Protein AF-A0A7W4EZ25-F1 (afdb_monomer_lite)

Foldseek 3Di:
DDDPFQWDFPDFDPPDPVTDTDTANDDDPNDGPVVVVVVLLVVCLLLLADDPVVSVPDDPVCVVVSVVSSCCLQPVPPCNVPDCVVVLSVVQSCCCRPQVWRWPDNVSVVVPPPDDDPPDDSTDTHHDPDPPD

pLDDT: mean 78.3, std 15.93, range [42.69, 95.62]

Structure (mmCIF, N/CA/C/O backbone):
data_AF-A0A7W4EZ25-F1
#
_entry.id   AF-A0A7W4EZ25-F1
#
loop_
_atom_site.group_PDB
_atom_site.id
_atom_site.type_symbol
_atom_site.label_atom_id
_atom_site.label_alt_id
_atom_site.label_comp_id
_atom_site.label_asym_id
_atom_site.label_entity_id
_atom_site.label_seq_id
_atom_site.pdbx_PDB_ins_code
_atom_site.Cartn_x
_atom_site.Cartn_y
_atom_site.Cartn_z
_atom_site.occupancy
_atom_site.B_iso_or_equiv
_atom_site.auth_seq_id
_atom_site.auth_comp_id
_atom_site.auth_asym_id
_atom_site.auth_atom_id
_atom_site.pdbx_PDB_model_num
ATOM 1 N N . MET A 1 1 ? -14.298 -11.864 -9.719 1.00 42.72 1 MET A N 1
ATOM 2 C CA . MET A 1 1 ? -12.966 -12.100 -10.325 1.00 42.72 1 MET A CA 1
ATOM 3 C C . MET A 1 1 ? -11.968 -11.257 -9.559 1.00 42.72 1 MET A C 1
ATOM 5 O O . MET A 1 1 ? -12.247 -10.081 -9.371 1.00 42.72 1 MET A O 1
ATOM 9 N N . SER A 1 2 ? -10.876 -11.840 -9.063 1.00 64.44 2 SER A N 1
ATOM 10 C CA . SER A 1 2 ? -9.806 -11.065 -8.423 1.00 64.44 2 SER A CA 1
ATOM 11 C C . SER A 1 2 ? -9.123 -10.177 -9.464 1.00 64.44 2 SER A C 1
ATOM 13 O O . SER A 1 2 ? -8.900 -10.621 -10.593 1.00 64.44 2 SER A O 1
ATOM 15 N N . LYS A 1 3 ? -8.810 -8.931 -9.098 1.00 74.81 3 LYS A N 1
ATOM 16 C CA . LYS A 1 3 ? -8.040 -8.006 -9.939 1.00 74.81 3 LYS A CA 1
ATOM 17 C C . LYS A 1 3 ? -6.694 -8.661 -10.316 1.00 74.81 3 LYS A C 1
ATOM 19 O O . LYS A 1 3 ? -6.118 -9.336 -9.460 1.00 74.81 3 LYS A O 1
ATOM 24 N N . PRO A 1 4 ? -6.209 -8.533 -11.566 1.00 86.12 4 PRO A N 1
ATOM 25 C CA . PRO A 1 4 ? -4.870 -9.005 -11.913 1.00 86.12 4 PRO A CA 1
ATOM 26 C C . PRO A 1 4 ? -3.805 -8.252 -11.095 1.00 86.12 4 PRO A C 1
ATOM 28 O O . PRO A 1 4 ? -4.051 -7.095 -10.737 1.00 86.12 4 PRO A O 1
ATOM 31 N N . PRO A 1 5 ? -2.643 -8.873 -10.813 1.00 91.31 5 PRO A N 1
ATOM 32 C CA . PRO A 1 5 ? -1.562 -8.208 -10.091 1.00 91.31 5 PRO A CA 1
ATOM 33 C C . PRO A 1 5 ? -1.086 -6.974 -10.861 1.00 91.31 5 PRO A C 1
ATOM 35 O O . PRO A 1 5 ? -0.988 -6.986 -12.093 1.00 91.31 5 PRO A O 1
ATOM 38 N N . PHE A 1 6 ? -0.817 -5.895 -10.136 1.00 94.88 6 PHE A N 1
ATOM 39 C CA . PHE A 1 6 ? -0.292 -4.664 -10.700 1.00 94.88 6 PHE A CA 1
ATOM 40 C C . PHE A 1 6 ? 1.210 -4.761 -10.968 1.00 94.88 6 PHE A C 1
ATOM 42 O O . PHE A 1 6 ? 1.672 -4.292 -12.020 1.00 94.88 6 PHE A O 1
ATOM 49 N N . PHE A 1 7 ? 1.957 -5.333 -10.021 1.00 94.56 7 PHE A N 1
ATOM 50 C CA . PHE A 1 7 ? 3.403 -5.458 -10.077 1.00 94.56 7 PHE A CA 1
ATOM 51 C C . PHE A 1 7 ? 3.833 -6.752 -10.765 1.00 94.56 7 PHE A C 1
ATOM 53 O O . PHE A 1 7 ? 3.318 -7.838 -10.509 1.00 94.56 7 PHE A O 1
ATOM 60 N N . ASN A 1 8 ? 4.860 -6.641 -11.603 1.00 92.94 8 ASN A N 1
ATOM 61 C CA . ASN A 1 8 ? 5.544 -7.802 -12.151 1.00 92.94 8 ASN A CA 1
ATOM 62 C C . ASN A 1 8 ? 6.647 -8.239 -11.189 1.00 92.94 8 ASN A C 1
ATOM 64 O O . ASN A 1 8 ? 7.511 -7.431 -10.838 1.00 92.94 8 ASN A O 1
ATOM 68 N N . VAL A 1 9 ? 6.662 -9.515 -10.817 1.00 91.00 9 VAL A N 1
ATOM 69 C CA . VAL A 1 9 ? 7.773 -10.108 -10.067 1.00 91.00 9 VAL A CA 1
ATOM 70 C C . VAL A 1 9 ? 8.953 -10.295 -11.022 1.00 91.00 9 VAL A C 1
ATOM 72 O O . VAL A 1 9 ? 8.842 -11.004 -12.021 1.00 91.00 9 VAL A O 1
ATOM 75 N N . ILE A 1 10 ? 10.072 -9.627 -10.744 1.00 90.12 10 ILE A N 1
ATOM 76 C CA . ILE A 1 10 ? 11.315 -9.738 -11.528 1.00 90.12 10 ILE A CA 1
ATOM 77 C C . ILE A 1 10 ? 12.301 -10.685 -10.846 1.00 90.12 10 ILE A C 1
ATOM 79 O O . ILE A 1 10 ? 13.038 -11.403 -11.519 1.00 90.12 10 ILE A O 1
ATOM 83 N N . ILE A 1 11 ? 12.326 -10.687 -9.513 1.00 85.88 11 ILE A N 1
ATOM 84 C CA . ILE A 1 11 ? 13.190 -11.556 -8.717 1.00 85.88 11 ILE A CA 1
ATOM 85 C C . ILE A 1 11 ? 12.331 -12.186 -7.634 1.00 85.88 11 ILE A C 1
ATOM 87 O O . ILE A 1 11 ? 11.648 -11.476 -6.903 1.00 85.88 11 ILE A O 1
ATOM 91 N N . HIS A 1 12 ? 12.401 -13.505 -7.517 1.00 78.12 12 HIS A N 1
ATOM 92 C CA . HIS A 1 12 ? 11.875 -14.224 -6.369 1.00 78.12 12 HIS A CA 1
ATOM 93 C C . HIS A 1 12 ? 12.907 -15.255 -5.936 1.00 78.12 12 HIS A C 1
ATOM 95 O O . HIS A 1 12 ? 13.345 -16.055 -6.767 1.00 78.12 12 HIS A O 1
ATOM 101 N N . LYS A 1 13 ? 13.347 -15.197 -4.679 1.00 75.62 13 LYS A N 1
ATOM 102 C CA . LYS A 1 13 ? 14.322 -16.144 -4.140 1.00 75.62 13 LYS A CA 1
ATOM 103 C C . LYS A 1 13 ? 13.865 -16.647 -2.773 1.00 75.62 13 LYS A C 1
ATOM 105 O O . LYS A 1 13 ? 14.205 -16.055 -1.753 1.00 75.62 13 LYS A O 1
ATOM 110 N N . ASP A 1 14 ? 13.206 -17.802 -2.800 1.00 67.00 14 ASP A N 1
ATOM 111 C CA . ASP A 1 14 ? 12.640 -18.490 -1.630 1.00 67.00 14 ASP A CA 1
ATOM 112 C C . ASP A 1 14 ? 13.642 -19.396 -0.886 1.00 67.00 14 ASP A C 1
ATOM 114 O O . ASP A 1 14 ? 13.322 -19.982 0.146 1.00 67.00 14 ASP A O 1
ATOM 118 N N . ASP A 1 15 ? 14.868 -19.547 -1.397 1.00 64.38 15 ASP A N 1
ATOM 119 C CA . ASP A 1 15 ? 15.739 -20.658 -0.985 1.00 64.38 15 ASP A CA 1
ATOM 120 C C . ASP A 1 15 ? 16.408 -20.476 0.393 1.00 64.38 15 ASP A C 1
ATOM 122 O O . ASP A 1 15 ? 16.920 -21.440 0.962 1.00 64.38 15 ASP A O 1
ATOM 126 N N . THR A 1 16 ? 16.425 -19.260 0.954 1.00 60.62 16 THR A N 1
ATOM 127 C CA . THR A 1 16 ? 17.002 -18.971 2.280 1.00 60.62 16 THR A CA 1
ATOM 128 C C . THR A 1 16 ? 16.391 -17.706 2.870 1.00 60.62 16 THR A C 1
ATOM 130 O O . THR A 1 16 ? 16.474 -16.662 2.233 1.00 60.62 16 THR A O 1
ATOM 133 N N . PHE A 1 17 ? 15.876 -17.752 4.102 1.00 59.00 17 PHE A N 1
ATOM 134 C CA . PHE A 1 17 ? 15.470 -16.540 4.822 1.00 59.00 17 PHE A CA 1
ATOM 135 C C . PHE A 1 17 ? 16.690 -15.603 4.990 1.00 59.00 17 PHE A C 1
ATOM 137 O O . PHE A 1 17 ? 17.730 -16.067 5.475 1.00 59.00 17 PHE A O 1
ATOM 144 N N . PRO A 1 18 ? 16.607 -14.310 4.621 1.00 58.50 18 PRO A N 1
ATOM 145 C CA . PRO A 1 18 ? 15.409 -13.585 4.192 1.00 58.50 18 PRO A CA 1
ATOM 146 C C . PRO A 1 18 ? 15.021 -13.844 2.726 1.00 58.50 18 PRO A C 1
ATOM 148 O O . PRO A 1 18 ? 15.870 -13.791 1.837 1.00 58.50 18 PRO A O 1
ATOM 151 N N . ASP A 1 19 ? 13.722 -14.060 2.505 1.00 71.25 19 ASP A N 1
ATOM 152 C CA . ASP A 1 19 ? 13.101 -14.077 1.176 1.00 71.25 19 ASP A CA 1
ATOM 153 C C . ASP A 1 19 ? 13.359 -12.735 0.461 1.00 71.25 19 ASP A C 1
ATOM 155 O O . ASP A 1 19 ? 13.252 -11.657 1.060 1.00 71.25 19 ASP A O 1
ATOM 159 N N . LEU A 1 20 ? 13.765 -12.802 -0.808 1.00 82.44 20 LEU A N 1
ATOM 160 C CA . LEU A 1 20 ? 13.988 -11.635 -1.656 1.00 82.44 20 LEU A CA 1
ATOM 161 C C . LEU A 1 20 ? 12.906 -11.578 -2.731 1.00 82.44 20 LEU A C 1
ATOM 163 O O . LEU A 1 20 ? 12.955 -12.315 -3.719 1.00 82.44 20 LEU A O 1
ATOM 167 N N . HIS A 1 21 ? 12.007 -10.609 -2.578 1.00 85.31 21 HIS A N 1
ATOM 168 C CA . HIS A 1 21 ? 10.925 -10.342 -3.515 1.00 85.31 21 HIS A CA 1
ATOM 169 C C . HIS A 1 21 ? 11.159 -9.005 -4.238 1.00 85.31 21 HIS A C 1
ATOM 171 O O . HIS A 1 21 ? 10.972 -7.921 -3.685 1.00 85.31 21 HIS A O 1
ATOM 177 N N . GLY A 1 22 ? 11.634 -9.075 -5.481 1.00 89.94 22 GLY A N 1
ATOM 178 C CA . GLY A 1 22 ? 11.890 -7.923 -6.341 1.00 89.94 22 GLY A CA 1
ATOM 179 C C . GLY A 1 22 ? 10.752 -7.708 -7.331 1.00 89.94 22 GLY A C 1
ATOM 180 O O . GLY A 1 22 ? 10.484 -8.573 -8.166 1.00 89.94 22 GLY A O 1
ATOM 181 N N . VAL A 1 23 ? 10.127 -6.533 -7.283 1.00 93.31 23 VAL A N 1
ATOM 182 C CA . VAL A 1 23 ? 8.953 -6.191 -8.098 1.00 93.31 23 VAL A CA 1
ATOM 183 C C . VAL A 1 23 ? 9.182 -4.973 -8.988 1.00 93.31 23 VAL A C 1
ATOM 185 O O . VAL A 1 23 ? 10.040 -4.133 -8.722 1.00 93.31 23 VAL A O 1
ATOM 188 N N . CYS A 1 24 ? 8.392 -4.858 -10.054 1.00 93.75 24 CYS A N 1
ATOM 189 C CA . CYS A 1 24 ? 8.427 -3.734 -10.982 1.00 93.75 24 CYS A CA 1
ATOM 190 C C . CYS A 1 24 ? 7.023 -3.269 -11.361 1.00 93.75 24 CYS A C 1
ATOM 192 O O . CYS A 1 24 ? 6.180 -4.066 -11.768 1.00 93.75 24 CYS A O 1
ATOM 194 N N . ALA A 1 25 ? 6.800 -1.954 -11.296 1.00 94.00 25 ALA A N 1
ATOM 195 C CA . ALA A 1 25 ? 5.544 -1.313 -11.693 1.00 94.00 25 ALA A CA 1
ATOM 196 C C . ALA A 1 25 ? 5.266 -1.395 -13.211 1.00 94.00 25 ALA A C 1
ATOM 198 O O . ALA A 1 25 ? 4.145 -1.161 -13.659 1.00 94.00 25 ALA A O 1
ATOM 199 N N . GLY A 1 26 ? 6.276 -1.756 -14.007 1.00 94.31 26 GLY A N 1
ATOM 200 C CA . GLY A 1 26 ? 6.198 -1.915 -15.456 1.00 94.31 26 GLY A CA 1
ATOM 201 C C . GLY A 1 26 ? 6.759 -0.720 -16.228 1.00 94.31 26 GLY A C 1
ATOM 202 O O . GLY A 1 26 ? 6.551 0.444 -15.876 1.00 94.31 26 GLY A O 1
ATOM 203 N N . PHE A 1 27 ? 7.472 -1.042 -17.306 1.00 94.06 27 PHE A N 1
ATOM 204 C CA . PHE A 1 27 ? 8.092 -0.096 -18.224 1.00 94.06 27 PHE A CA 1
ATOM 205 C C . PHE A 1 27 ? 7.955 -0.622 -19.650 1.00 94.06 27 PHE A C 1
ATOM 207 O O . PHE A 1 27 ? 8.409 -1.725 -19.951 1.00 94.06 27 PHE A O 1
ATOM 214 N N . GLU A 1 28 ? 7.343 0.166 -20.524 1.00 92.62 28 GLU A N 1
ATOM 215 C CA . GLU A 1 28 ? 7.105 -0.203 -21.917 1.00 92.62 28 GLU A CA 1
ATOM 216 C C . GLU A 1 28 ? 7.216 1.034 -22.807 1.00 92.62 28 GLU A C 1
ATOM 218 O O . GLU A 1 28 ? 6.903 2.143 -22.385 1.00 92.62 28 GLU A O 1
ATOM 223 N N . SER A 1 29 ? 7.699 0.873 -24.043 1.00 94.75 29 SER A N 1
ATOM 224 C CA . SER A 1 29 ? 7.795 1.975 -25.018 1.00 94.75 29 SER A CA 1
ATOM 225 C C . SER A 1 29 ? 8.509 3.226 -24.484 1.00 94.75 29 SER A C 1
ATOM 227 O O . SER A 1 29 ? 8.176 4.356 -24.833 1.00 94.75 29 SER A O 1
ATOM 229 N N . ARG A 1 30 ? 9.536 3.016 -23.649 1.00 94.44 30 ARG A N 1
ATOM 230 C CA . ARG A 1 30 ? 10.310 4.062 -22.956 1.00 94.44 30 ARG A CA 1
ATOM 231 C C . ARG A 1 30 ? 9.515 4.883 -21.933 1.00 94.44 30 ARG A C 1
ATOM 233 O O . ARG A 1 30 ? 9.943 5.976 -21.567 1.00 94.44 30 ARG A O 1
ATOM 240 N N . GLN A 1 31 ? 8.389 4.365 -21.461 1.00 95.62 31 GLN A N 1
ATOM 241 C CA . GLN A 1 31 ? 7.528 5.018 -20.486 1.00 95.62 31 GLN A CA 1
ATOM 242 C C . GLN A 1 31 ? 7.283 4.108 -19.284 1.00 95.62 31 GLN A C 1
ATOM 244 O O . GLN A 1 31 ? 7.037 2.909 -19.411 1.00 95.62 31 GLN A O 1
ATOM 249 N N . TRP A 1 32 ? 7.359 4.699 -18.094 1.00 95.56 32 TRP A N 1
ATOM 250 C CA . TRP A 1 32 ? 6.937 4.048 -16.859 1.00 95.56 32 TRP A CA 1
ATOM 251 C C . TRP A 1 32 ? 5.422 4.132 -16.726 1.00 95.56 32 TRP A C 1
ATOM 253 O O . TRP A 1 32 ? 4.833 5.155 -17.075 1.00 95.56 32 TRP A O 1
ATOM 263 N N . ARG A 1 33 ? 4.807 3.110 -16.122 1.00 95.31 33 ARG A N 1
ATOM 264 C CA . ARG A 1 33 ? 3.386 3.112 -15.725 1.00 95.31 33 ARG A CA 1
ATOM 265 C C . ARG A 1 33 ? 3.123 4.021 -14.514 1.00 95.31 33 ARG A C 1
ATOM 267 O O . ARG A 1 33 ? 2.522 3.600 -13.532 1.00 95.31 33 ARG A O 1
ATOM 274 N N . LYS A 1 34 ? 3.648 5.251 -14.537 1.00 94.25 34 LYS A N 1
ATOM 275 C CA . LYS A 1 34 ? 3.642 6.182 -13.401 1.00 94.25 34 LYS A CA 1
ATOM 276 C C . LYS A 1 34 ? 2.218 6.515 -12.972 1.00 94.25 34 LYS A C 1
ATOM 278 O O . LYS A 1 34 ? 1.907 6.381 -11.797 1.00 94.25 34 LYS A O 1
ATOM 283 N N . ASP A 1 35 ? 1.379 6.949 -13.905 1.00 94.06 35 ASP A N 1
ATOM 284 C CA . ASP A 1 35 ? 0.031 7.410 -13.566 1.00 94.06 35 ASP A CA 1
ATOM 285 C C . ASP A 1 35 ? -0.824 6.236 -13.074 1.00 94.06 35 ASP A C 1
ATOM 287 O O . ASP A 1 35 ? -1.495 6.344 -12.056 1.00 94.06 35 ASP A O 1
ATOM 291 N N . GLN A 1 36 ? -0.668 5.058 -13.687 1.00 95.12 36 GLN A N 1
ATOM 292 C CA . GLN A 1 36 ? -1.330 3.837 -13.225 1.00 95.12 36 GLN A CA 1
ATOM 293 C C . GLN A 1 36 ? -0.823 3.386 -11.852 1.00 95.12 36 GLN A C 1
ATOM 295 O O . GLN A 1 36 ? -1.602 2.846 -11.076 1.00 95.12 36 GLN A O 1
ATOM 300 N N . LEU A 1 37 ? 0.467 3.578 -11.549 1.00 95.00 37 LEU A N 1
ATOM 301 C CA . LEU A 1 37 ? 1.014 3.303 -10.221 1.00 95.00 37 LEU A CA 1
ATOM 302 C C . LEU A 1 37 ? 0.420 4.262 -9.193 1.00 95.00 37 LEU A C 1
ATOM 304 O O . LEU A 1 37 ? 0.054 3.819 -8.114 1.00 95.00 37 LEU A O 1
ATOM 308 N N . VAL A 1 38 ? 0.291 5.548 -9.520 1.00 92.56 38 VAL A N 1
ATOM 309 C CA . VAL A 1 38 ? -0.355 6.524 -8.634 1.00 92.56 38 VAL A CA 1
ATOM 310 C C . VAL A 1 38 ? -1.802 6.119 -8.363 1.00 92.56 38 VAL A C 1
ATOM 312 O O . VAL A 1 38 ? -2.165 5.981 -7.199 1.00 92.56 38 VAL A O 1
ATOM 315 N N . ASP A 1 39 ? -2.590 5.843 -9.403 1.00 93.44 39 ASP A N 1
ATOM 316 C CA . ASP A 1 39 ? -3.982 5.403 -9.249 1.00 93.44 39 ASP A CA 1
ATOM 317 C C . ASP A 1 39 ? -4.076 4.132 -8.398 1.00 93.44 39 ASP A C 1
ATOM 319 O O . ASP A 1 39 ? -4.880 4.052 -7.471 1.00 93.44 39 ASP A O 1
ATOM 323 N N . TYR A 1 40 ? -3.195 3.163 -8.661 1.00 94.75 40 TYR A N 1
ATOM 324 C CA . TYR A 1 40 ? -3.127 1.915 -7.912 1.00 94.75 40 TYR A CA 1
ATOM 325 C C . TYR A 1 40 ? -2.814 2.140 -6.430 1.00 94.75 40 TYR A C 1
ATOM 327 O O . TYR A 1 40 ? -3.504 1.592 -5.578 1.00 94.75 40 TYR A O 1
ATOM 335 N N . LEU A 1 41 ? -1.818 2.968 -6.099 1.00 92.06 41 LEU A N 1
ATOM 336 C CA . LEU A 1 41 ? -1.486 3.300 -4.709 1.00 92.06 41 LEU A CA 1
ATOM 337 C C . LEU A 1 41 ? -2.633 4.035 -4.006 1.00 92.06 41 LEU A C 1
ATOM 339 O O . LEU A 1 41 ? -2.844 3.845 -2.810 1.00 92.06 41 LEU A O 1
ATOM 343 N N . PHE A 1 42 ? -3.390 4.855 -4.735 1.00 89.69 42 PHE A N 1
ATOM 344 C CA . PHE A 1 42 ? -4.511 5.607 -4.177 1.00 89.69 42 PHE A CA 1
ATOM 345 C C . PHE A 1 42 ? -5.683 4.707 -3.761 1.00 89.69 42 PHE A C 1
ATOM 347 O O . PHE A 1 42 ? -6.415 5.068 -2.839 1.00 89.69 42 PHE A O 1
ATOM 354 N N . GLU A 1 43 ? -5.821 3.514 -4.348 1.00 90.94 43 GLU A N 1
ATOM 355 C CA . GLU A 1 43 ? -6.794 2.508 -3.893 1.00 90.94 43 GLU A CA 1
ATOM 356 C C . GLU A 1 43 ? -6.508 2.017 -2.463 1.00 90.94 43 GLU A C 1
ATOM 358 O O . GLU A 1 43 ? -7.439 1.666 -1.742 1.00 90.94 43 GLU A O 1
ATOM 363 N N . TYR A 1 44 ? -5.244 2.054 -2.028 1.00 90.00 44 TYR A N 1
ATOM 364 C CA . TYR A 1 44 ? -4.815 1.649 -0.685 1.00 90.00 44 TYR A CA 1
ATOM 365 C C . TYR A 1 44 ? -4.906 2.778 0.348 1.00 90.00 44 TYR A C 1
ATOM 367 O O . TYR A 1 44 ? -4.804 2.524 1.547 1.00 90.00 44 TYR A O 1
ATOM 375 N N . LEU A 1 45 ? -5.118 4.030 -0.078 1.00 86.56 45 LEU A N 1
ATOM 376 C CA . LEU A 1 45 ? -5.159 5.170 0.842 1.00 86.56 45 LEU A CA 1
ATOM 377 C C . LEU A 1 45 ? -6.182 5.010 1.969 1.00 86.56 45 LEU A C 1
ATOM 379 O O . LEU A 1 45 ? -5.812 5.314 3.103 1.00 86.56 45 LEU A O 1
ATOM 383 N N . PRO A 1 46 ? -7.426 4.547 1.732 1.00 87.12 46 PRO A N 1
ATOM 384 C CA . PRO A 1 46 ? -8.394 4.418 2.811 1.00 87.12 46 PRO A CA 1
ATOM 385 C C . PRO A 1 46 ? -7.939 3.450 3.907 1.00 87.12 46 PRO A C 1
ATOM 387 O O . PRO A 1 46 ? -7.972 3.830 5.070 1.00 87.12 46 PRO A O 1
ATOM 390 N N . GLU A 1 47 ? -7.451 2.253 3.570 1.00 86.00 47 GLU A N 1
ATOM 391 C CA . GLU A 1 47 ? -6.970 1.296 4.583 1.00 86.00 47 GLU A CA 1
ATOM 392 C C . GLU A 1 47 ? -5.624 1.700 5.208 1.00 86.00 47 GLU A C 1
ATOM 394 O O . GLU A 1 47 ? -5.333 1.344 6.347 1.00 86.00 47 GLU A O 1
ATOM 399 N N . PHE A 1 48 ? -4.811 2.484 4.495 1.00 84.31 48 PHE A N 1
ATOM 400 C CA . PHE A 1 48 ? -3.544 3.003 5.011 1.00 84.31 48 PHE A CA 1
ATOM 401 C C . PHE A 1 48 ? -3.729 4.154 6.018 1.00 84.31 48 PHE A C 1
ATOM 403 O O . PHE A 1 48 ? -2.909 4.349 6.921 1.00 84.31 48 PHE A O 1
ATOM 410 N N . THR A 1 49 ? -4.802 4.933 5.864 1.00 80.62 49 THR A N 1
ATOM 411 C CA . THR A 1 49 ? -5.067 6.145 6.659 1.00 80.62 49 THR A CA 1
ATOM 412 C C . THR A 1 49 ? -6.071 5.931 7.783 1.00 80.62 49 THR A C 1
ATOM 414 O O . THR A 1 49 ? -5.918 6.528 8.848 1.00 80.62 49 THR A O 1
ATOM 417 N N . LEU A 1 50 ? -7.091 5.104 7.558 1.00 82.44 50 LEU A N 1
ATOM 418 C CA . LEU A 1 50 ? -8.146 4.820 8.522 1.00 82.44 50 LEU A CA 1
ATOM 419 C C . LEU A 1 50 ? -7.762 3.646 9.418 1.00 82.44 50 LEU A C 1
ATOM 421 O O . LEU A 1 50 ? -7.044 2.737 9.008 1.00 82.44 50 LEU A O 1
ATOM 425 N N . THR A 1 51 ? -8.303 3.626 10.633 1.00 81.38 51 THR A N 1
ATOM 426 C CA . THR A 1 51 ? -8.241 2.420 11.465 1.00 81.38 51 THR A CA 1
ATOM 427 C C . THR A 1 51 ? -9.040 1.279 10.835 1.00 81.38 51 THR A C 1
ATOM 429 O O . THR A 1 51 ? -9.982 1.518 10.078 1.00 81.38 51 THR A O 1
ATOM 432 N N . TYR A 1 52 ? -8.732 0.036 11.221 1.00 82.00 52 TYR A N 1
ATOM 433 C CA . TYR A 1 52 ? -9.488 -1.149 10.794 1.00 82.00 52 TYR A CA 1
ATOM 434 C C . TYR A 1 52 ? -11.003 -0.958 10.967 1.00 82.00 52 TYR A C 1
ATOM 436 O O . TYR A 1 52 ? -11.768 -1.114 10.022 1.00 82.00 52 TYR A O 1
ATOM 444 N N . SER A 1 53 ? -11.442 -0.520 12.153 1.00 83.81 53 SER A N 1
ATOM 445 C CA . SER A 1 53 ? -12.861 -0.292 12.435 1.00 83.81 53 SER A CA 1
ATOM 446 C C . SER A 1 53 ? -13.474 0.808 11.568 1.00 83.81 53 SER A C 1
ATOM 448 O O . SER A 1 53 ? -14.629 0.697 11.175 1.00 83.81 53 SER A O 1
ATOM 450 N N . GLU A 1 54 ? -12.751 1.890 11.280 1.00 85.25 54 GLU A N 1
ATOM 451 C CA . GLU A 1 54 ? -13.264 2.958 10.416 1.00 85.25 54 GLU A CA 1
ATOM 452 C C . GLU A 1 54 ? -13.370 2.522 8.959 1.00 85.25 54 GLU A C 1
ATOM 454 O O . GLU A 1 54 ? -14.331 2.907 8.297 1.00 85.25 54 GLU A O 1
ATOM 459 N N . PHE A 1 55 ? -12.403 1.736 8.482 1.00 86.69 55 PHE A N 1
ATOM 460 C CA . PHE A 1 55 ? -12.400 1.180 7.136 1.00 86.69 55 PHE A CA 1
ATOM 461 C C . PHE A 1 55 ? -13.548 0.179 6.946 1.00 86.69 55 PHE A C 1
ATOM 463 O O . PHE A 1 55 ? -14.326 0.321 6.007 1.00 86.69 55 PHE A O 1
ATOM 470 N N . GLU A 1 56 ? -13.738 -0.748 7.890 1.00 86.62 56 GLU A N 1
ATOM 471 C CA . GLU A 1 56 ? -14.842 -1.723 7.872 1.00 86.62 56 GLU A CA 1
ATOM 472 C C . GLU A 1 56 ? -16.227 -1.060 7.966 1.00 86.62 56 GLU A C 1
ATOM 474 O O . GLU A 1 56 ? -17.206 -1.560 7.418 1.00 86.62 56 GLU A O 1
ATOM 479 N N . ASN A 1 57 ? -16.324 0.093 8.637 1.00 88.69 57 ASN A N 1
ATOM 480 C CA . ASN A 1 57 ? -17.566 0.861 8.751 1.00 88.69 57 ASN A CA 1
ATOM 481 C C . ASN A 1 57 ? -17.736 1.919 7.644 1.00 88.69 57 ASN A C 1
ATOM 483 O O . ASN A 1 57 ? -18.571 2.821 7.788 1.00 88.69 57 ASN A O 1
ATOM 487 N N . LEU A 1 58 ? -16.969 1.866 6.549 1.00 87.69 58 LEU A N 1
ATOM 488 C CA . LEU A 1 58 ? -17.176 2.763 5.412 1.00 87.69 58 LEU A CA 1
ATOM 489 C C . LEU A 1 58 ? -18.528 2.487 4.747 1.00 87.69 58 LEU A C 1
ATOM 491 O O . LEU A 1 58 ? -18.807 1.400 4.250 1.00 87.69 58 LEU A O 1
ATOM 495 N N . THR A 1 59 ? -19.372 3.512 4.705 1.00 90.69 59 THR A N 1
ATOM 496 C CA . THR A 1 59 ? -20.707 3.464 4.102 1.00 90.69 59 THR A CA 1
ATOM 497 C C . THR A 1 59 ? -20.920 4.672 3.198 1.00 90.69 59 THR A C 1
ATOM 499 O O . THR A 1 59 ? -20.224 5.684 3.306 1.00 90.69 59 THR A O 1
ATOM 502 N N . GLY A 1 60 ? -21.932 4.612 2.328 1.00 89.75 60 GLY A N 1
ATOM 503 C CA . GLY A 1 60 ? -22.290 5.747 1.471 1.00 89.75 60 GLY A CA 1
ATOM 504 C C . GLY A 1 60 ? -22.608 7.036 2.247 1.00 89.75 60 GLY A C 1
ATOM 505 O O . GLY A 1 60 ? -22.407 8.126 1.721 1.00 89.75 60 GLY A O 1
ATOM 506 N N . GLU A 1 61 ? -23.042 6.928 3.505 1.00 91.38 61 GLU A N 1
ATOM 507 C CA . GLU A 1 61 ? -23.392 8.073 4.352 1.00 91.38 61 GLU A CA 1
ATOM 508 C C . GLU A 1 61 ? -22.162 8.786 4.933 1.00 91.38 61 GLU A C 1
ATOM 510 O O . GLU A 1 61 ? -22.176 10.005 5.107 1.00 91.38 61 GLU A O 1
ATOM 515 N N . ASN A 1 62 ? -21.079 8.050 5.212 1.00 89.62 62 ASN A N 1
ATOM 516 C CA . ASN A 1 62 ? -19.884 8.592 5.868 1.00 89.62 62 ASN A CA 1
ATOM 517 C C . ASN A 1 62 ? -18.661 8.731 4.943 1.00 89.62 62 ASN A C 1
ATOM 519 O O . ASN A 1 62 ? -17.694 9.402 5.315 1.00 89.62 62 ASN A O 1
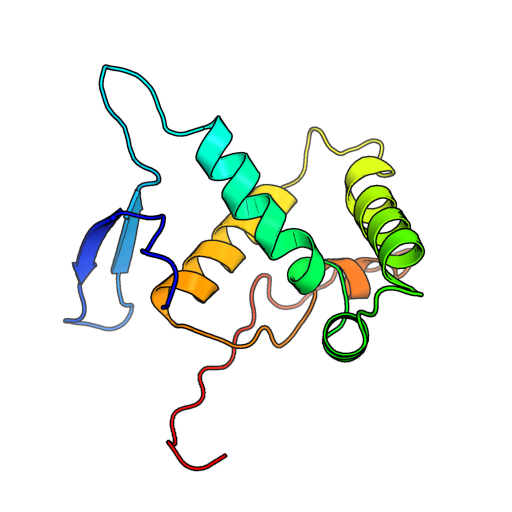ATOM 523 N N . VAL A 1 63 ? -18.714 8.173 3.726 1.00 88.81 63 VAL A N 1
ATOM 524 C CA . VAL A 1 63 ? -17.579 8.131 2.789 1.00 88.81 63 VAL A CA 1
ATOM 525 C C . VAL A 1 63 ? -17.020 9.517 2.474 1.00 88.81 63 VAL A C 1
ATOM 527 O O . VAL A 1 63 ? -15.809 9.703 2.453 1.00 88.81 63 VAL A O 1
ATOM 530 N N . VAL A 1 64 ? -17.874 10.533 2.308 1.00 90.94 64 VAL A N 1
ATOM 531 C CA . VAL A 1 64 ? -17.424 11.903 2.004 1.00 90.94 64 VAL A CA 1
ATOM 532 C C . VAL A 1 64 ? -16.650 12.503 3.178 1.00 90.94 64 VAL A C 1
ATOM 534 O O . VAL A 1 64 ? -15.632 13.166 2.977 1.00 90.94 64 VAL A O 1
ATOM 53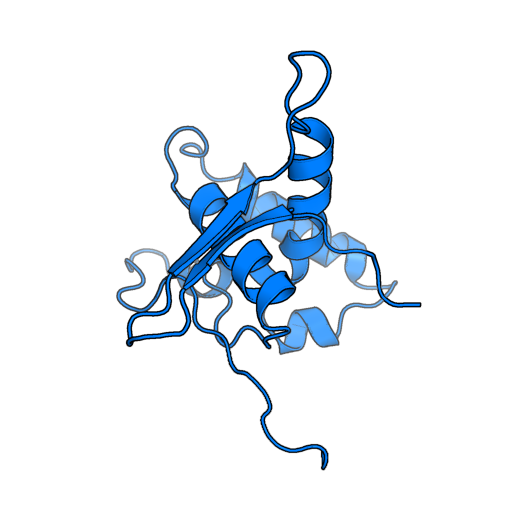7 N N . ALA A 1 65 ? -17.109 12.271 4.410 1.00 88.38 65 ALA A N 1
ATOM 538 C CA . ALA A 1 65 ? -16.423 12.747 5.607 1.00 88.38 65 ALA A CA 1
ATOM 539 C C . ALA A 1 65 ? -15.073 12.040 5.785 1.00 88.38 65 ALA A C 1
ATOM 541 O O . ALA A 1 65 ? -14.072 12.696 6.075 1.00 88.38 65 ALA A O 1
ATOM 542 N N . LYS A 1 66 ? -15.027 10.727 5.532 1.00 88.50 66 LYS A N 1
ATOM 543 C CA . LYS A 1 66 ? -13.792 9.940 5.586 1.00 88.50 66 LYS A CA 1
ATOM 544 C C . LYS A 1 66 ? -12.807 10.358 4.501 1.00 88.50 66 LYS A C 1
ATOM 546 O O . LYS A 1 66 ? -11.673 10.659 4.833 1.00 88.50 66 LYS A O 1
ATOM 551 N N . ILE A 1 67 ? -13.232 10.529 3.249 1.00 87.00 67 ILE A N 1
ATOM 552 C CA . ILE A 1 67 ? -12.369 11.061 2.179 1.00 87.00 67 ILE A CA 1
ATOM 553 C C . ILE A 1 67 ? -11.775 12.418 2.572 1.00 87.00 67 ILE A C 1
ATOM 555 O O . ILE A 1 67 ? -10.587 12.644 2.373 1.00 87.00 67 ILE A O 1
ATOM 559 N N . ARG A 1 68 ? -12.557 13.316 3.185 1.00 85.44 68 ARG A N 1
ATOM 560 C CA . ARG A 1 68 ? -12.017 14.593 3.685 1.00 85.44 68 ARG A CA 1
ATOM 561 C C . ARG A 1 68 ? -10.942 14.392 4.755 1.00 85.44 68 ARG A C 1
ATOM 563 O O . ARG A 1 68 ? -9.940 15.098 4.709 1.00 85.44 68 ARG A O 1
ATOM 570 N N . GLN A 1 69 ? -11.130 13.448 5.677 1.00 82.38 69 GLN A N 1
ATOM 571 C CA . GLN A 1 69 ? -10.136 13.083 6.696 1.00 82.38 69 GLN A CA 1
ATOM 572 C C . GLN A 1 69 ? -8.849 12.537 6.054 1.00 82.38 69 GLN A C 1
ATOM 574 O O . GLN A 1 69 ? -7.760 12.999 6.387 1.00 82.38 69 GLN A O 1
ATOM 579 N N . ILE A 1 70 ? -8.977 11.631 5.079 1.00 81.88 70 ILE A N 1
ATOM 580 C CA . ILE A 1 70 ? -7.866 11.071 4.293 1.00 81.88 70 ILE A CA 1
ATOM 581 C C . ILE A 1 70 ? -7.085 12.205 3.620 1.00 81.88 70 ILE A C 1
ATOM 583 O O . ILE A 1 70 ? -5.890 12.370 3.855 1.00 81.88 70 ILE A O 1
ATOM 587 N N . THR A 1 71 ? -7.768 13.054 2.852 1.00 80.44 71 THR A N 1
ATOM 588 C CA . THR A 1 71 ? -7.148 14.189 2.160 1.00 80.44 71 THR A CA 1
ATOM 589 C C . THR A 1 71 ? -6.490 15.157 3.144 1.00 80.44 71 THR A C 1
ATOM 591 O O . THR A 1 71 ? -5.385 15.626 2.889 1.00 80.44 71 THR A O 1
ATOM 594 N N . ALA A 1 72 ? -7.115 15.438 4.289 1.00 78.00 72 ALA A N 1
ATOM 595 C CA . ALA A 1 72 ? -6.519 16.292 5.312 1.00 78.00 72 ALA A CA 1
ATOM 596 C C . ALA A 1 72 ? -5.206 15.703 5.853 1.00 78.00 72 ALA A C 1
ATOM 598 O O . ALA A 1 72 ? -4.206 16.416 5.896 1.00 78.00 72 ALA A O 1
ATOM 599 N N . SER A 1 73 ? -5.175 14.404 6.167 1.00 72.50 73 SER A N 1
ATOM 600 C CA . SER A 1 73 ? -3.965 13.737 6.672 1.00 72.50 73 SER A CA 1
ATOM 601 C C . SER A 1 73 ? -2.798 13.742 5.678 1.00 72.50 73 SER A C 1
ATOM 603 O O . SER A 1 73 ? -1.642 13.835 6.085 1.00 72.50 73 SER A O 1
ATOM 605 N N . ILE A 1 74 ? -3.094 13.701 4.374 1.00 71.31 74 ILE A N 1
ATOM 606 C CA . ILE A 1 74 ? -2.086 13.664 3.307 1.00 71.31 74 ILE A CA 1
ATOM 607 C C . ILE A 1 74 ? -1.604 15.081 2.961 1.00 71.31 74 ILE A C 1
ATOM 609 O O . ILE A 1 74 ? -0.405 15.317 2.833 1.00 71.31 74 ILE A O 1
ATOM 613 N N . TYR A 1 75 ? -2.526 16.039 2.819 1.00 67.19 75 TYR A N 1
ATOM 614 C CA . TYR A 1 75 ? -2.246 17.339 2.198 1.00 67.19 75 TYR A CA 1
ATOM 615 C C . TYR A 1 75 ? -2.110 18.519 3.174 1.00 67.19 75 TYR A C 1
ATOM 617 O O . TYR A 1 75 ? -1.615 19.564 2.762 1.00 67.19 75 TYR A O 1
ATOM 625 N N . GLN A 1 76 ? -2.515 18.409 4.448 1.00 61.22 76 GLN A N 1
ATOM 626 C CA . GLN A 1 76 ? -2.374 19.527 5.405 1.00 61.22 76 GLN A CA 1
ATOM 627 C C . GLN A 1 76 ? -0.975 19.653 6.015 1.00 61.22 76 GLN A C 1
ATOM 629 O O . GLN A 1 76 ? -0.682 20.656 6.665 1.00 61.22 76 GLN A O 1
ATOM 634 N N . SER A 1 77 ? -0.080 18.684 5.808 1.00 55.12 77 SER A N 1
ATOM 635 C CA . SER A 1 77 ? 1.302 18.865 6.239 1.00 55.12 77 SER A CA 1
ATOM 636 C C . SER A 1 77 ? 2.034 19.761 5.229 1.00 55.12 77 SER A C 1
ATOM 638 O O . SER A 1 77 ? 2.317 19.348 4.108 1.00 55.12 77 SER A O 1
ATOM 640 N N . GLU A 1 78 ? 2.413 20.981 5.628 1.00 50.47 78 GLU A N 1
ATOM 641 C CA . GLU A 1 78 ? 3.265 21.913 4.847 1.00 50.47 78 GLU A CA 1
ATOM 642 C C . GLU A 1 78 ? 4.664 21.333 4.500 1.00 50.47 78 GLU A C 1
ATOM 644 O O . GLU A 1 78 ? 5.541 22.021 3.987 1.00 50.47 78 GLU A O 1
ATOM 649 N N . LYS A 1 79 ? 4.899 20.046 4.790 1.00 50.75 79 LYS A N 1
ATOM 650 C CA . LYS A 1 79 ? 6.133 19.283 4.567 1.00 50.75 79 LYS A CA 1
ATOM 651 C C . LYS A 1 79 ? 5.931 18.084 3.629 1.00 50.75 79 LYS A C 1
ATOM 653 O O . LYS A 1 79 ? 6.749 17.164 3.653 1.00 50.75 79 LYS A O 1
ATOM 658 N N . PHE A 1 80 ? 4.869 18.086 2.822 1.00 53.91 80 PHE A N 1
ATOM 659 C CA . PHE A 1 80 ? 4.558 17.030 1.848 1.00 53.91 80 PHE A CA 1
ATOM 660 C C . PHE A 1 80 ? 5.720 16.733 0.880 1.00 53.91 80 PHE A C 1
ATOM 662 O O . PHE A 1 80 ? 5.933 15.589 0.495 1.00 53.91 80 PHE A O 1
ATOM 669 N N . GLU A 1 81 ? 6.542 17.736 0.564 1.00 53.88 81 GLU A N 1
ATOM 670 C CA . GLU A 1 81 ? 7.698 17.596 -0.334 1.00 53.88 81 GLU A CA 1
ATOM 671 C C . GLU A 1 81 ? 8.855 16.748 0.243 1.00 53.88 81 GLU A C 1
ATOM 673 O O . GLU A 1 81 ? 9.763 16.384 -0.497 1.00 53.88 81 GLU A O 1
ATOM 678 N N . ASN A 1 82 ? 8.838 16.401 1.540 1.00 51.47 82 ASN A N 1
ATOM 679 C CA . ASN A 1 82 ? 9.981 15.791 2.242 1.00 51.47 82 ASN A CA 1
ATOM 680 C C . ASN A 1 82 ? 9.687 14.458 2.967 1.00 51.47 82 ASN A C 1
ATOM 682 O O . ASN A 1 82 ? 10.448 14.087 3.864 1.00 51.47 82 ASN A O 1
ATOM 686 N N . ARG A 1 83 ? 8.609 13.719 2.657 1.00 62.22 83 ARG A N 1
ATOM 687 C CA . ARG A 1 83 ? 8.232 12.532 3.460 1.00 62.22 83 ARG A CA 1
ATOM 688 C C . ARG A 1 83 ? 8.267 11.195 2.722 1.00 62.22 83 ARG A C 1
ATOM 690 O O . ARG A 1 83 ? 7.677 11.023 1.664 1.00 62.22 83 ARG A O 1
ATOM 697 N N . GLY A 1 84 ? 8.863 10.204 3.394 1.00 69.00 84 GLY A N 1
ATOM 698 C CA . GLY A 1 84 ? 8.816 8.778 3.053 1.00 69.00 84 GLY A CA 1
ATOM 699 C C . GLY A 1 84 ? 7.433 8.123 3.171 1.00 69.00 84 GLY A C 1
ATOM 700 O O . GLY A 1 84 ? 7.339 6.916 3.000 1.00 69.00 84 GLY A O 1
ATOM 701 N N . GLU A 1 85 ? 6.360 8.886 3.407 1.00 76.19 85 GLU A N 1
ATOM 702 C CA . GLU A 1 85 ? 4.981 8.380 3.529 1.00 76.19 85 GLU A CA 1
ATOM 703 C C . GLU A 1 85 ? 4.506 7.689 2.242 1.00 76.19 85 GLU A C 1
ATOM 705 O O . GLU A 1 85 ? 3.882 6.637 2.306 1.00 76.19 85 GLU A O 1
ATOM 710 N 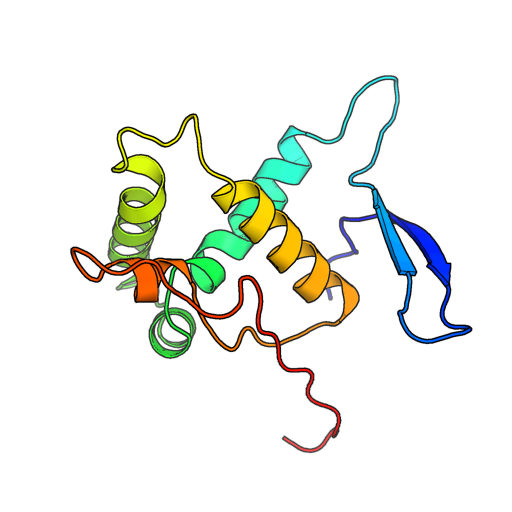N . PHE A 1 86 ? 4.876 8.202 1.062 1.00 81.94 86 PHE A N 1
ATOM 711 C CA . PHE A 1 86 ? 4.605 7.497 -0.200 1.00 81.94 86 PHE A CA 1
ATOM 712 C C . PHE A 1 86 ? 5.439 6.231 -0.371 1.00 81.94 86 PHE A C 1
ATOM 714 O O . PHE A 1 86 ? 4.984 5.285 -1.006 1.00 81.94 86 PHE A O 1
ATOM 721 N N . GLY A 1 87 ? 6.650 6.201 0.192 1.00 84.62 87 GLY A N 1
ATOM 722 C CA . GLY A 1 87 ? 7.463 4.987 0.238 1.00 84.62 87 GLY A CA 1
ATOM 723 C C . GLY A 1 87 ? 6.820 3.920 1.123 1.00 84.62 87 GLY A C 1
ATOM 724 O O . GLY A 1 87 ? 6.808 2.750 0.760 1.00 84.62 87 GLY A O 1
ATOM 725 N N . GLU A 1 88 ? 6.223 4.330 2.240 1.00 84.38 88 GLU A N 1
ATOM 726 C CA . GLU A 1 88 ? 5.469 3.456 3.141 1.00 84.38 88 GLU A CA 1
ATOM 727 C C . GLU A 1 88 ? 4.161 2.970 2.507 1.00 84.38 88 GLU A C 1
ATOM 729 O O . GLU A 1 88 ? 3.871 1.780 2.575 1.00 84.38 88 GLU A O 1
ATOM 734 N N . LEU A 1 89 ? 3.412 3.844 1.825 1.00 87.50 89 LEU A N 1
ATOM 735 C CA . LEU A 1 89 ? 2.227 3.456 1.051 1.00 87.50 89 LEU A CA 1
ATOM 736 C C . LEU A 1 89 ? 2.588 2.467 -0.066 1.00 87.50 89 LEU A C 1
ATOM 738 O O . LEU A 1 89 ? 1.885 1.480 -0.276 1.00 87.50 89 LEU A O 1
ATOM 742 N N . LEU A 1 90 ? 3.702 2.705 -0.765 1.00 91.56 90 LEU A N 1
ATOM 743 C CA . LEU A 1 90 ? 4.221 1.791 -1.779 1.00 91.56 90 LEU A CA 1
ATOM 744 C C . LEU A 1 90 ? 4.592 0.435 -1.171 1.00 91.56 90 LEU A C 1
ATOM 746 O O . LEU A 1 90 ? 4.198 -0.599 -1.707 1.00 91.56 90 LEU A O 1
ATOM 750 N N . LEU A 1 91 ? 5.312 0.431 -0.047 1.00 90.69 91 LEU A N 1
ATOM 751 C CA . LEU A 1 91 ? 5.660 -0.789 0.680 1.00 90.69 91 LEU A CA 1
ATOM 752 C C . LEU A 1 91 ? 4.402 -1.555 1.110 1.00 90.69 91 LEU A C 1
ATOM 754 O O . LEU A 1 91 ? 4.312 -2.761 0.892 1.00 90.69 91 LEU A O 1
ATOM 758 N N . HIS A 1 92 ? 3.419 -0.850 1.663 1.00 90.44 92 HIS A N 1
ATOM 759 C CA . HIS A 1 92 ? 2.139 -1.408 2.074 1.00 90.44 92 HIS A CA 1
ATOM 760 C C . HIS A 1 92 ? 1.400 -2.071 0.903 1.00 90.44 92 HIS A C 1
ATOM 762 O O . HIS A 1 92 ? 1.000 -3.229 1.014 1.00 90.44 92 HIS A O 1
ATOM 768 N N . ALA A 1 93 ? 1.276 -1.381 -0.236 1.00 92.50 93 ALA A N 1
ATOM 769 C CA . ALA A 1 93 ? 0.611 -1.914 -1.425 1.00 92.50 93 ALA A CA 1
ATOM 770 C C . ALA A 1 93 ? 1.306 -3.178 -1.963 1.00 92.50 93 ALA A C 1
ATOM 772 O O . ALA A 1 93 ? 0.635 -4.149 -2.311 1.00 92.50 93 ALA A O 1
ATOM 773 N N . ILE A 1 94 ? 2.645 -3.204 -1.975 1.00 92.25 94 ILE A N 1
ATOM 774 C CA . ILE A 1 94 ? 3.421 -4.387 -2.382 1.00 92.25 94 ILE A CA 1
ATOM 775 C C . ILE A 1 94 ? 3.142 -5.563 -1.434 1.00 92.25 94 ILE A C 1
ATOM 777 O O . ILE A 1 94 ? 2.819 -6.654 -1.893 1.00 92.25 94 ILE A O 1
ATOM 781 N N . ILE A 1 95 ? 3.196 -5.352 -0.113 1.00 90.69 95 ILE A N 1
ATOM 782 C CA . ILE A 1 95 ? 2.936 -6.413 0.876 1.00 90.69 95 ILE A CA 1
ATOM 783 C C . ILE A 1 95 ? 1.494 -6.941 0.765 1.00 90.69 95 ILE A C 1
ATOM 785 O O . ILE A 1 95 ? 1.261 -8.149 0.890 1.00 90.69 95 ILE A O 1
ATOM 789 N N . ARG A 1 96 ? 0.515 -6.057 0.531 1.00 91.12 96 ARG A N 1
ATOM 790 C CA . ARG A 1 96 ? -0.895 -6.430 0.342 1.00 91.12 96 ARG A CA 1
ATOM 791 C C . ARG A 1 96 ? -1.104 -7.268 -0.911 1.00 91.12 96 ARG A C 1
ATOM 793 O O . ARG A 1 96 ? -1.770 -8.297 -0.824 1.00 91.12 96 ARG A O 1
ATOM 800 N N . GLU A 1 97 ? -0.518 -6.876 -2.040 1.00 91.50 97 GLU A N 1
ATOM 801 C CA . GLU A 1 97 ? -0.640 -7.623 -3.295 1.00 91.50 97 GLU A CA 1
ATOM 802 C C . GLU A 1 97 ? 0.071 -8.979 -3.236 1.00 91.50 97 GLU A C 1
ATOM 804 O O . GLU A 1 97 ? -0.529 -9.997 -3.587 1.00 91.50 97 GLU A O 1
ATOM 809 N N . THR A 1 98 ? 1.320 -9.006 -2.761 1.00 88.88 98 THR A N 1
ATOM 810 C CA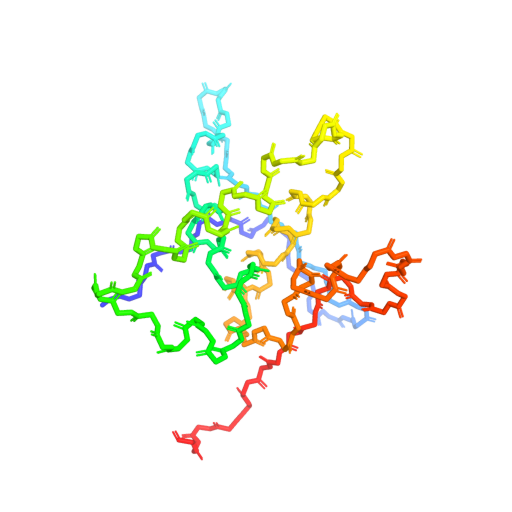 . THR A 1 98 ? 2.147 -10.220 -2.754 1.00 88.88 98 THR A CA 1
ATOM 811 C C . THR A 1 98 ? 1.607 -11.277 -1.793 1.00 88.88 98 THR A C 1
ATOM 813 O O . THR A 1 98 ? 1.521 -12.449 -2.155 1.00 88.88 98 TH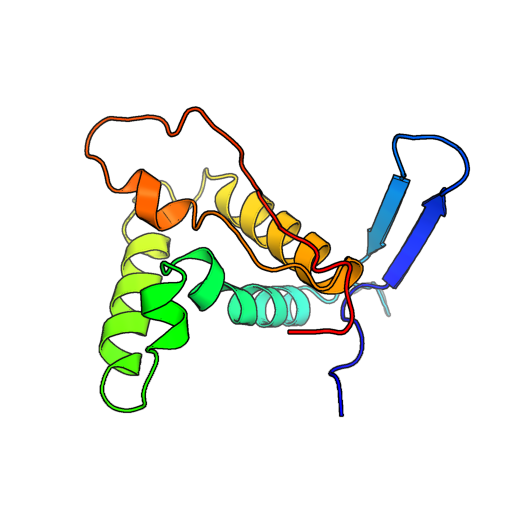R A O 1
ATOM 816 N N . TYR A 1 99 ? 1.211 -10.879 -0.580 1.00 87.50 99 TYR A N 1
ATOM 817 C CA . TYR A 1 99 ? 0.906 -11.824 0.501 1.00 87.50 99 TYR A CA 1
ATOM 818 C C . TYR A 1 99 ? -0.562 -11.823 0.947 1.00 87.50 99 TYR A C 1
ATOM 820 O O . TYR A 1 99 ? -0.912 -12.567 1.860 1.00 87.50 99 TYR A O 1
ATOM 828 N N . LYS A 1 100 ? -1.435 -11.005 0.335 1.00 88.81 100 LYS A N 1
ATOM 829 C CA . LYS A 1 100 ? -2.875 -10.908 0.673 1.00 88.81 100 LYS A CA 1
ATOM 830 C C . LYS A 1 100 ? -3.129 -10.697 2.174 1.00 88.81 100 LYS A C 1
ATOM 832 O O . LYS A 1 100 ? -4.026 -11.285 2.769 1.00 88.81 100 LYS A O 1
ATOM 837 N N . THR A 1 101 ? -2.304 -9.856 2.783 1.00 89.75 101 THR A N 1
ATOM 838 C CA . THR A 1 101 ? -2.249 -9.618 4.234 1.00 89.75 101 THR A CA 1
ATOM 839 C C . THR A 1 101 ? -3.376 -8.736 4.755 1.00 89.75 101 THR A C 1
ATOM 841 O O . THR A 1 101 ? -3.921 -7.954 4.003 1.00 89.75 101 THR A O 1
ATOM 844 N N . ILE A 1 102 ? -3.666 -8.740 6.051 1.00 87.88 102 ILE A N 1
ATOM 845 C CA . ILE A 1 102 ? -4.499 -7.731 6.721 1.00 87.88 102 ILE A CA 1
ATOM 846 C C . ILE A 1 102 ? -3.564 -6.736 7.431 1.00 87.88 102 ILE A C 1
ATOM 848 O O . ILE A 1 102 ? -2.697 -7.181 8.191 1.00 87.88 102 ILE A O 1
ATOM 852 N N . PRO A 1 103 ? -3.677 -5.414 7.206 1.00 85.88 103 PRO A N 1
ATOM 853 C CA . PRO A 1 103 ? -2.846 -4.446 7.917 1.00 85.88 103 PRO A CA 1
ATOM 854 C C . PRO A 1 103 ? -3.232 -4.380 9.398 1.00 85.88 103 PRO A C 1
ATOM 856 O O . PRO A 1 103 ? -4.395 -4.189 9.741 1.00 85.88 103 PRO A 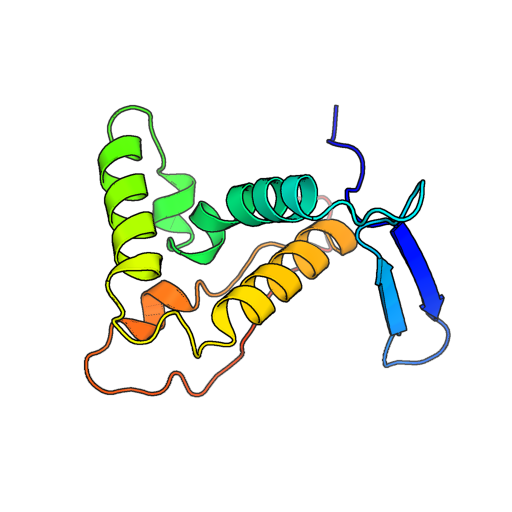O 1
ATOM 859 N N . ALA A 1 104 ? -2.248 -4.533 10.286 1.00 77.88 104 ALA A N 1
ATOM 860 C CA . ALA A 1 104 ? -2.478 -4.525 11.732 1.00 77.88 104 ALA A CA 1
ATOM 861 C C . ALA A 1 104 ? -2.479 -3.111 12.332 1.00 77.88 104 ALA A C 1
ATOM 863 O O . ALA A 1 104 ? -3.095 -2.880 13.370 1.00 77.88 104 ALA A O 1
ATOM 864 N N . ILE A 1 105 ? -1.748 -2.175 11.717 1.00 69.62 105 ILE A N 1
ATOM 865 C CA . ILE A 1 105 ? -1.545 -0.813 12.227 1.00 69.62 105 ILE A CA 1
ATOM 866 C C . ILE A 1 105 ? -1.649 0.180 11.065 1.00 69.62 105 ILE A C 1
ATOM 868 O O . ILE A 1 105 ? -0.863 0.116 10.121 1.00 69.62 105 ILE A O 1
ATOM 872 N N . SER A 1 106 ? -2.577 1.136 11.164 1.00 64.00 106 SER A N 1
ATOM 873 C CA . SER A 1 106 ? -2.665 2.295 10.267 1.00 64.00 106 SER A CA 1
ATOM 874 C C . SER A 1 106 ? -1.767 3.413 10.799 1.00 64.00 106 SER A C 1
ATOM 876 O O . SER A 1 106 ? -2.111 4.115 11.755 1.00 64.00 106 SER A O 1
ATOM 878 N N . LYS A 1 107 ? -0.573 3.566 10.224 1.00 62.19 107 LYS A N 1
ATOM 879 C CA . LYS A 1 107 ? 0.473 4.444 10.769 1.00 62.19 107 LYS A CA 1
ATOM 880 C C . LYS A 1 107 ? 0.075 5.923 10.827 1.00 62.19 107 LYS A C 1
ATOM 882 O O . LYS A 1 107 ? 0.480 6.620 11.755 1.00 62.19 107 LYS A O 1
ATOM 887 N N . ILE A 1 108 ? -0.726 6.397 9.869 1.00 58.47 108 ILE A N 1
ATOM 888 C CA . ILE A 1 108 ? -1.175 7.798 9.814 1.00 58.47 108 ILE A CA 1
ATOM 889 C C . ILE A 1 108 ? -2.060 8.141 11.019 1.00 58.47 108 ILE A C 1
ATOM 891 O O . ILE A 1 108 ? -1.822 9.157 11.661 1.00 58.47 108 ILE A O 1
ATOM 895 N N . TYR A 1 109 ? -2.970 7.247 11.413 1.00 54.16 109 TYR A N 1
ATOM 896 C CA . TYR A 1 109 ? -3.825 7.434 12.589 1.00 54.16 109 TYR A CA 1
ATOM 897 C C . TYR A 1 109 ? -3.032 7.579 13.902 1.00 54.16 109 TYR A C 1
ATOM 899 O O . TYR A 1 109 ? -3.335 8.429 14.734 1.00 54.16 109 TYR A O 1
ATOM 907 N N . TYR A 1 110 ? -1.977 6.780 14.098 1.00 52.69 110 TYR A N 1
ATOM 908 C CA . TYR A 1 110 ? -1.165 6.837 15.325 1.00 52.69 110 TYR A CA 1
ATOM 909 C C . TYR A 1 110 ? -0.152 7.993 15.346 1.00 52.69 110 TYR A C 1
ATOM 911 O O . TYR A 1 110 ? 0.437 8.274 16.389 1.00 52.69 110 TYR A O 1
ATOM 919 N N . LYS A 1 111 ? 0.048 8.682 14.216 1.00 53.62 111 LYS A N 1
ATOM 920 C CA . LYS A 1 111 ? 0.922 9.859 14.096 1.00 53.62 111 LYS A CA 1
ATOM 921 C C . LYS A 1 111 ? 0.220 11.167 14.494 1.00 53.62 111 LYS A C 1
ATOM 923 O O . LYS A 1 111 ? 0.901 12.176 14.656 1.00 53.62 111 LYS A O 1
ATOM 928 N N . ASP A 1 112 ? -1.099 11.143 14.710 1.00 47.12 112 ASP A N 1
ATOM 929 C CA . ASP A 1 112 ? -1.912 12.312 15.093 1.00 47.12 112 ASP A CA 1
ATOM 930 C C . ASP A 1 112 ? -1.752 12.741 16.572 1.00 47.12 112 ASP A C 1
ATOM 932 O O . ASP A 1 112 ? -2.374 13.704 17.026 1.00 47.12 112 ASP A O 1
ATOM 936 N N . GLY A 1 113 ? -0.879 12.083 17.346 1.00 46.09 113 GLY A N 1
ATOM 937 C CA . GLY A 1 113 ? -0.447 12.571 18.658 1.00 46.09 113 GLY A CA 1
ATOM 938 C C . GLY A 1 113 ? 0.478 13.797 18.519 1.00 46.09 113 GLY A C 1
ATOM 939 O O . GLY A 1 113 ? 1.494 13.701 17.831 1.00 46.09 113 GLY A O 1
ATOM 940 N N . PRO A 1 114 ? 0.212 14.939 19.190 1.00 44.44 114 PRO A N 1
ATOM 941 C CA . PRO A 1 114 ? 0.841 16.232 18.884 1.00 44.44 114 PRO A CA 1
ATOM 942 C C . PRO A 1 114 ? 2.361 16.341 19.105 1.00 44.44 114 PRO A C 1
ATOM 944 O O . PRO A 1 114 ? 2.911 17.420 18.898 1.00 44.44 114 PRO A O 1
ATOM 947 N N . ASN A 1 115 ? 3.061 15.286 19.539 1.00 42.69 115 ASN A N 1
ATOM 948 C CA . ASN A 1 115 ? 4.512 15.351 19.734 1.00 42.69 115 ASN A CA 1
ATOM 949 C C . ASN A 1 115 ? 5.252 14.003 19.798 1.00 42.69 115 ASN A C 1
ATOM 951 O O . ASN A 1 115 ? 6.381 13.960 20.288 1.00 42.69 115 ASN A O 1
ATOM 955 N N . GLU A 1 116 ? 4.669 12.903 19.314 1.00 46.56 116 GLU A N 1
ATOM 956 C CA . GLU A 1 116 ? 5.360 11.608 19.334 1.00 46.56 116 GLU A CA 1
ATOM 957 C C . GLU A 1 116 ? 5.820 11.182 17.940 1.00 46.56 116 GLU A C 1
ATOM 959 O O . GLU A 1 116 ? 5.057 11.096 16.980 1.00 46.56 116 GLU A O 1
ATOM 964 N N . THR A 1 117 ? 7.114 10.880 17.830 1.00 44.91 117 THR A N 1
ATOM 965 C CA . THR A 1 117 ? 7.592 10.023 16.747 1.00 44.91 117 THR A CA 1
ATOM 966 C C . THR A 1 117 ? 7.083 8.626 17.058 1.00 44.91 117 THR A C 1
ATOM 968 O O . THR A 1 117 ? 7.456 8.066 18.086 1.00 44.91 117 THR A O 1
ATOM 971 N N . VAL A 1 118 ? 6.224 8.071 16.199 1.00 47.25 118 VAL A N 1
ATOM 972 C CA . VAL A 1 118 ? 5.774 6.678 16.316 1.00 47.25 118 VAL A CA 1
ATOM 973 C C . VAL A 1 118 ? 7.010 5.781 16.206 1.00 47.25 118 VAL A C 1
ATOM 975 O O . VAL A 1 118 ? 7.495 5.482 15.116 1.00 47.25 118 VAL A O 1
ATOM 978 N N . LYS A 1 119 ? 7.589 5.415 17.351 1.00 50.00 119 LYS A N 1
ATOM 979 C CA . LYS A 1 119 ? 8.696 4.465 17.450 1.00 50.00 119 LYS A CA 1
ATOM 980 C C . LYS A 1 119 ? 8.106 3.065 17.424 1.00 50.00 119 LYS A C 1
ATOM 982 O O . LYS A 1 119 ? 7.886 2.470 18.472 1.00 50.00 119 LYS A O 1
ATOM 987 N N . GLY A 1 120 ? 7.839 2.542 16.238 1.00 53.53 120 GLY A N 1
ATOM 988 C CA . GLY A 1 120 ? 7.407 1.156 16.130 1.00 53.53 120 GLY A CA 1
ATOM 989 C C . GLY A 1 120 ? 6.720 0.858 14.817 1.00 53.53 120 GLY A C 1
ATOM 990 O O . GLY A 1 120 ? 5.535 1.119 14.685 1.00 53.53 120 GLY A O 1
ATOM 991 N N . PHE A 1 121 ? 7.489 0.246 13.917 1.00 59.62 121 PHE A N 1
ATOM 992 C CA . PHE A 1 121 ? 7.055 -0.527 12.753 1.00 59.62 121 PHE A CA 1
ATOM 993 C C . PHE A 1 121 ? 6.318 0.244 11.641 1.00 59.62 121 PHE A C 1
ATOM 995 O O . PHE A 1 121 ? 5.195 0.709 11.797 1.00 59.62 121 PHE A O 1
ATOM 1002 N N . ASP A 1 122 ? 6.957 0.324 10.470 1.00 64.44 122 ASP A N 1
ATOM 1003 C CA . ASP A 1 122 ? 6.445 1.081 9.320 1.00 64.44 122 ASP A CA 1
ATOM 1004 C C . ASP A 1 122 ? 5.340 0.343 8.544 1.00 64.44 122 ASP A C 1
ATOM 1006 O O . ASP A 1 122 ? 4.462 0.989 7.980 1.00 64.44 122 ASP A O 1
ATOM 1010 N N . ALA A 1 123 ? 5.367 -0.995 8.536 1.00 76.81 123 ALA A N 1
ATOM 1011 C CA . ALA A 1 123 ? 4.394 -1.845 7.852 1.00 76.81 123 ALA A CA 1
ATOM 1012 C C . ALA A 1 123 ? 4.209 -3.166 8.622 1.00 76.81 123 ALA A C 1
ATOM 1014 O O . ALA A 1 123 ? 4.995 -4.101 8.467 1.00 76.81 123 ALA A O 1
ATOM 1015 N N . VAL A 1 124 ? 3.176 -3.245 9.470 1.00 83.94 124 VAL A N 1
ATOM 1016 C CA . VAL A 1 124 ? 2.809 -4.480 10.189 1.00 83.94 124 VAL A CA 1
ATOM 1017 C C . VAL A 1 124 ? 1.587 -5.102 9.538 1.00 83.94 124 VAL A C 1
ATOM 1019 O O . VAL A 1 124 ? 0.527 -4.483 9.453 1.00 83.94 124 VAL A O 1
ATOM 1022 N N . HIS A 1 125 ? 1.748 -6.343 9.103 1.00 87.06 125 HIS A N 1
ATOM 1023 C CA . HIS A 1 125 ? 0.774 -7.074 8.315 1.00 87.06 125 HIS A CA 1
ATOM 1024 C C . HIS A 1 125 ? 0.602 -8.484 8.880 1.00 87.06 125 HIS A C 1
ATOM 1026 O O . HIS A 1 125 ? 1.567 -9.105 9.324 1.00 87.06 125 HIS A O 1
ATOM 1032 N N . VAL A 1 126 ? -0.630 -8.985 8.861 1.00 88.75 126 VAL A N 1
ATOM 1033 C CA . VAL A 1 126 ? -0.995 -10.332 9.313 1.00 88.75 126 VAL A CA 1
ATOM 1034 C C . VAL A 1 126 ? -1.388 -11.163 8.100 1.00 88.75 126 VAL A C 1
ATOM 1036 O O . VAL A 1 126 ? -2.116 -10.685 7.236 1.00 88.75 126 VAL A O 1
ATOM 1039 N N . VAL A 1 127 ? -0.926 -12.409 8.029 1.00 88.50 127 VAL A N 1
ATOM 1040 C CA . VAL A 1 127 ? -1.403 -13.394 7.048 1.00 88.50 127 VAL A CA 1
ATOM 1041 C C . VAL A 1 127 ? -2.246 -14.412 7.798 1.00 88.50 127 VAL A C 1
ATOM 1043 O O . VAL A 1 127 ? -1.799 -14.958 8.805 1.00 88.50 127 VAL A O 1
ATOM 1046 N N . VAL A 1 128 ? -3.464 -14.656 7.323 1.00 85.62 128 VAL A N 1
ATOM 1047 C CA . VAL A 1 128 ? -4.301 -15.740 7.845 1.00 85.62 128 VAL A CA 1
ATOM 1048 C C . VAL A 1 128 ? -3.800 -17.044 7.229 1.00 85.62 128 VAL A C 1
ATOM 1050 O O . VAL A 1 128 ? -3.759 -17.166 6.007 1.00 85.62 128 VAL A O 1
ATOM 1053 N N . THR A 1 129 ? -3.367 -17.988 8.065 1.00 81.56 129 THR A N 1
ATOM 1054 C CA . THR A 1 129 ? -2.770 -19.262 7.624 1.00 81.56 129 THR A CA 1
ATOM 1055 C C . THR A 1 129 ? -3.742 -20.442 7.632 1.00 81.56 129 THR A C 1
ATOM 1057 O O . THR A 1 129 ? -3.391 -21.487 7.095 1.00 81.56 129 THR A O 1
ATOM 1060 N N . ASP A 1 130 ? -4.936 -20.283 8.212 1.00 76.62 130 ASP A N 1
ATOM 1061 C CA . ASP A 1 130 ? -5.960 -21.332 8.303 1.00 76.62 130 ASP A CA 1
ATOM 1062 C C . ASP A 1 130 ? -7.199 -20.983 7.462 1.00 76.62 130 ASP A C 1
ATOM 1064 O O . ASP A 1 130 ? -7.719 -19.870 7.537 1.00 76.62 130 ASP A O 1
ATOM 1068 N N . ASP A 1 131 ? -7.721 -21.965 6.720 1.00 59.03 131 ASP A N 1
ATOM 1069 C CA . ASP A 1 131 ? -8.918 -21.860 5.862 1.00 59.03 131 ASP A CA 1
ATOM 1070 C C . ASP A 1 131 ? -10.257 -21.819 6.646 1.00 59.03 131 ASP A C 1
ATOM 1072 O O . ASP A 1 131 ? -11.330 -21.986 6.065 1.00 59.03 131 ASP A O 1
ATOM 1076 N N . THR A 1 132 ? -10.230 -21.645 7.973 1.00 47.88 132 THR A N 1
ATOM 1077 C CA . THR A 1 132 ? -11.411 -21.763 8.852 1.00 47.88 132 THR A CA 1
ATOM 1078 C C . THR A 1 132 ? -11.671 -20.516 9.695 1.00 47.88 132 THR A C 1
ATOM 1080 O O . THR A 1 132 ? -11.681 -20.586 10.927 1.00 47.88 132 THR A O 1
ATOM 1083 N N . LEU A 1 133 ? -11.920 -19.385 9.035 1.00 42.84 133 LEU A N 1
ATOM 1084 C CA . LEU A 1 133 ? -12.620 -18.240 9.627 1.00 42.84 133 LEU A CA 1
ATOM 1085 C C . LEU A 1 133 ? -13.891 -17.937 8.834 1.00 42.84 133 LEU A C 1
ATOM 1087 O O . LEU A 1 133 ? -13.795 -17.824 7.592 1.00 42.84 133 LEU A O 1
#

Secondary structure (DSSP, 8-state):
-PPPPSSEEEEEE-SSSSPEEEEE--EETTEE-HHHHHHHHHHTHHHHHS-HHHHHT--TTTHHHHHHHHHHHHHS-TTGGG-THHHHHHHHHHHHHHH-PEES--HHHHTTSTT----S-S--EE----S--

Sequence (133 aa):
MSKPPFFNVIIHKDDTFPDLHGVCAGFESRQWRKDQLVDYLFEYLPEFTLTYSEFENLTGENVVAKIRQITASIYQSEKFENRGEFGELLLHAIIRETYKTIPAISKIYYKDGPNETVKGFDAVHVVVTDDTL

Radius of gyration: 16.57 Å; chains: 1; bounding box: 40×44×45 Å